Protein AF-A0AAN0MNR1-F1 (afdb_monomer)

Nearest PDB structures (foldseek):
  7mnx-assembly2_D  TM=4.978E-01  e=1.622E-02  Homo sapiens
  7mny-assembly2_D  TM=4.560E-01  e=2.933E-02  Homo sapiens
  7mny-assembly6_L  TM=4.350E-01  e=2.456E-02  Homo sapiens
  9b62-assembly1_E  TM=4.126E-01  e=3.504E-02  Homo sapiens
  7mnz-assembly6_L  TM=4.789E-01  e=1.018E-01  Homo sapiens

pLDDT: mean 88.26, std 13.26, range [35.31, 97.81]

Solvent-accessible surface area (backbone atoms only — not comparable to full-atom values): 9294 Å² total; per-residue (Å²): 133,80,81,79,74,84,66,57,78,81,76,43,60,19,61,48,83,85,92,60,62,82,84,35,73,68,39,45,52,50,50,63,69,43,32,38,71,30,28,37,37,74,46,42,60,95,53,40,48,48,32,44,74,66,53,71,74,49,82,54,48,76,27,24,26,35,19,35,73,45,97,82,84,34,33,32,39,35,37,17,37,75,94,41,75,85,42,65,76,51,73,42,31,33,62,41,41,68,75,45,75,47,94,90,64,34,31,32,38,35,27,33,32,50,47,99,80,70,81,50,73,31,60,36,39,31,41,36,8,83,42,69,67,54,39,51,52,53,49,62,75,41,27,80,57,29,41,52,53,26,48,60,73,70,46,70,81,80,82,72,80,70,87,129

Secondary structure (DSSP, 8-state):
----PPPPGGGSTTB----S-TTSHHHHHHHHHH-EEEEEEE-EETTEEPPHHHHHTSPPEEEEEEEEE-TTS-EEEEEEETTEEEEEEEEEEEEEEEEEE-TTS-EEEEEEEE-TTSS-EEEEEEEEESSHHHHHHHHHTTHHHHHHHHHHHHSSSTTS----

Structure (mmCIF, N/CA/C/O backbone):
data_AF-A0AAN0MNR1-F1
#
_entry.id   AF-A0AAN0MNR1-F1
#
loop_
_atom_site.group_PDB
_atom_site.id
_atom_site.type_symbol
_atom_site.label_atom_id
_atom_site.label_alt_id
_atom_site.label_comp_id
_atom_site.label_asym_id
_atom_site.label_entity_id
_atom_site.label_seq_id
_atom_site.pdbx_PDB_ins_code
_atom_site.Cartn_x
_atom_site.Cartn_y
_atom_site.Cartn_z
_atom_site.occupancy
_atom_site.B_iso_or_equiv
_atom_site.auth_seq_id
_atom_site.auth_comp_id
_atom_site.auth_asym_id
_atom_site.auth_atom_id
_atom_site.pdbx_PDB_model_num
ATOM 1 N N . MET A 1 1 ? 4.878 19.272 19.708 1.00 35.31 1 MET A N 1
ATOM 2 C CA . MET A 1 1 ? 4.318 19.219 18.344 1.00 35.31 1 MET A CA 1
ATOM 3 C C . MET A 1 1 ? 5.505 18.883 17.452 1.00 35.31 1 MET A C 1
ATOM 5 O O . MET A 1 1 ? 6.332 19.755 17.237 1.00 35.31 1 MET A O 1
ATOM 9 N N . GLU A 1 2 ? 5.723 17.603 17.127 1.00 35.97 2 GLU A N 1
ATOM 10 C CA . GLU A 1 2 ? 6.848 17.208 16.260 1.00 35.97 2 GLU A CA 1
ATOM 11 C C . GLU A 1 2 ? 6.642 17.827 14.878 1.00 35.97 2 GLU A C 1
ATOM 13 O O . GLU A 1 2 ? 5.536 17.774 14.337 1.00 35.97 2 GLU A O 1
ATOM 18 N N . ALA A 1 3 ? 7.690 18.446 14.333 1.00 40.31 3 ALA A N 1
ATOM 19 C CA . ALA A 1 3 ? 7.672 18.971 12.980 1.00 40.31 3 ALA A CA 1
ATOM 20 C C . ALA A 1 3 ? 7.344 17.821 12.019 1.00 40.31 3 ALA A C 1
ATOM 22 O O . ALA A 1 3 ? 8.081 16.839 11.936 1.00 40.31 3 ALA A O 1
ATOM 23 N N . VAL A 1 4 ? 6.215 17.928 11.317 1.00 54.34 4 VAL A N 1
ATOM 24 C CA . VAL A 1 4 ? 5.867 17.000 10.243 1.00 54.34 4 VAL A CA 1
ATOM 25 C C . VAL A 1 4 ? 6.900 17.230 9.146 1.00 54.34 4 VAL A C 1
ATOM 27 O O . VAL A 1 4 ? 6.836 18.229 8.430 1.00 54.34 4 VAL A O 1
ATOM 30 N N . ARG A 1 5 ? 7.908 16.355 9.071 1.00 68.31 5 ARG A N 1
ATOM 31 C CA . ARG A 1 5 ? 8.856 16.334 7.956 1.00 68.31 5 ARG A CA 1
ATOM 32 C C . ARG A 1 5 ? 8.037 16.310 6.664 1.00 68.31 5 ARG A C 1
ATOM 34 O O . ARG A 1 5 ? 7.174 15.450 6.509 1.00 68.31 5 ARG A O 1
ATOM 41 N N . LYS A 1 6 ? 8.297 17.256 5.760 1.00 72.50 6 LYS A N 1
ATOM 42 C CA . LYS A 1 6 ? 7.805 17.150 4.385 1.00 72.50 6 LYS A CA 1
ATOM 43 C C . LYS A 1 6 ? 8.565 16.004 3.725 1.00 72.50 6 LYS A C 1
ATOM 45 O O . LYS A 1 6 ? 9.793 15.970 3.792 1.00 72.50 6 LYS A O 1
ATOM 50 N N . PHE A 1 7 ? 7.825 15.032 3.214 1.00 77.75 7 PHE A N 1
ATOM 51 C CA . PHE A 1 7 ? 8.387 13.907 2.483 1.00 77.75 7 PHE A CA 1
ATOM 52 C C . PHE A 1 7 ? 8.426 14.264 1.007 1.00 77.75 7 PHE A C 1
ATOM 54 O O . PHE A 1 7 ? 7.448 14.788 0.474 1.00 77.75 7 PHE A O 1
ATOM 61 N N . GLU A 1 8 ? 9.557 13.981 0.378 1.00 81.38 8 GLU A N 1
ATOM 62 C CA . GLU A 1 8 ? 9.733 14.196 -1.054 1.00 81.38 8 GLU A CA 1
ATOM 63 C C . GLU A 1 8 ? 9.247 12.956 -1.829 1.00 81.38 8 GLU A C 1
ATOM 65 O O . GLU A 1 8 ? 9.123 11.874 -1.241 1.00 81.38 8 GLU A O 1
ATOM 70 N N . PRO A 1 9 ? 8.948 13.060 -3.135 1.00 74.75 9 PRO A N 1
ATOM 71 C CA . PRO A 1 9 ? 8.529 11.914 -3.945 1.00 74.75 9 PRO A CA 1
ATOM 72 C C . PRO A 1 9 ? 9.500 10.725 -3.873 1.00 74.75 9 PRO A C 1
ATOM 74 O O . PRO A 1 9 ? 9.070 9.575 -3.861 1.00 74.75 9 PRO A O 1
ATOM 77 N N . GLU A 1 10 ? 10.800 10.983 -3.735 1.00 81.50 10 GLU A N 1
ATOM 78 C CA . GLU A 1 10 ? 11.852 9.968 -3.623 1.00 81.50 10 GLU A CA 1
ATOM 79 C C . GLU A 1 10 ? 11.808 9.189 -2.296 1.00 81.50 10 GLU A C 1
ATOM 81 O O . GLU A 1 10 ? 12.437 8.136 -2.175 1.00 81.50 10 GLU A O 1
ATOM 86 N N . ASP A 1 11 ? 11.057 9.665 -1.295 1.00 88.75 11 ASP A N 1
ATOM 87 C CA . ASP A 1 11 ? 10.805 8.917 -0.060 1.00 88.75 11 ASP A CA 1
ATOM 88 C C . ASP A 1 11 ? 9.776 7.779 -0.262 1.00 88.75 11 ASP A C 1
ATOM 90 O O . ASP A 1 11 ? 9.643 6.920 0.624 1.00 88.75 11 ASP A O 1
ATOM 94 N N . LEU A 1 12 ? 9.066 7.752 -1.402 1.00 93.56 12 LEU A N 1
ATOM 95 C CA . LEU A 1 12 ? 8.121 6.696 -1.771 1.00 93.56 12 LEU A CA 1
ATOM 96 C C . LEU A 1 12 ? 8.836 5.386 -2.169 1.00 93.56 12 LEU A C 1
ATOM 98 O O . LEU A 1 12 ? 9.944 5.396 -2.713 1.00 93.56 12 LEU A O 1
ATOM 102 N N . PRO A 1 13 ? 8.219 4.221 -1.907 1.00 94.62 13 PRO A N 1
ATOM 103 C CA . PRO A 1 13 ? 8.845 2.930 -2.167 1.00 94.62 13 PRO A CA 1
ATOM 104 C C . PRO A 1 13 ? 8.942 2.610 -3.662 1.00 94.62 13 PRO A C 1
ATOM 106 O O . PRO A 1 13 ? 7.972 2.707 -4.405 1.00 94.62 13 PRO A O 1
ATOM 109 N N . GLY A 1 14 ? 10.109 2.130 -4.090 1.00 94.50 14 GLY A N 1
ATOM 110 C CA . GLY A 1 14 ? 10.303 1.639 -5.454 1.00 94.50 14 GLY A CA 1
ATOM 111 C C . GLY A 1 14 ? 10.062 2.710 -6.509 1.00 94.50 14 GLY A C 1
ATOM 112 O O . GLY A 1 14 ? 9.339 2.470 -7.472 1.00 94.50 14 GLY A O 1
ATOM 113 N N . TRP A 1 15 ? 10.636 3.895 -6.295 1.00 94.50 15 TRP A N 1
ATOM 114 C CA . TRP A 1 15 ? 10.522 5.018 -7.214 1.00 94.50 15 TRP A CA 1
ATOM 115 C C . TRP A 1 15 ? 11.019 4.643 -8.615 1.00 94.50 15 TRP A C 1
ATOM 117 O O . TRP A 1 15 ? 12.177 4.263 -8.807 1.00 94.50 15 TRP A O 1
ATOM 127 N N . TYR A 1 16 ? 10.123 4.747 -9.592 1.00 91.88 16 TYR A N 1
ATOM 128 C CA . TYR A 1 16 ? 10.360 4.414 -10.983 1.00 91.88 16 TYR A CA 1
ATOM 129 C C . TYR A 1 16 ? 10.026 5.600 -11.884 1.00 91.88 16 TYR A C 1
ATOM 131 O O . TYR A 1 16 ? 8.886 6.065 -11.941 1.00 91.88 16 TYR A O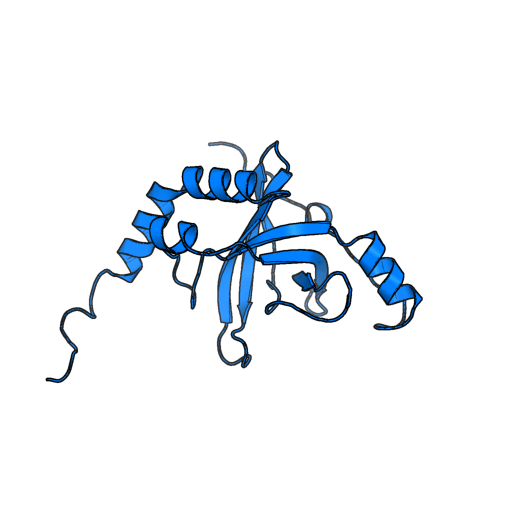 1
ATOM 139 N N . MET A 1 17 ? 11.024 6.039 -12.646 1.00 85.88 17 MET A N 1
ATOM 140 C CA . MET A 1 17 ? 10.866 6.990 -13.740 1.00 85.88 17 MET A CA 1
ATOM 141 C C . MET A 1 17 ? 11.157 6.257 -15.046 1.00 85.88 17 MET A C 1
ATOM 143 O O . MET A 1 17 ? 12.278 5.797 -15.266 1.00 85.88 17 MET A O 1
ATOM 147 N N . SER A 1 18 ? 10.145 6.112 -15.901 1.00 78.19 18 SER A N 1
ATOM 148 C CA . SER A 1 18 ? 10.330 5.435 -17.184 1.00 78.19 18 SER A CA 1
ATOM 149 C C . SER A 1 18 ? 10.935 6.383 -18.217 1.00 78.19 18 SER A C 1
ATOM 151 O O . SER A 1 18 ? 10.442 7.492 -18.410 1.00 78.19 18 SER A O 1
ATOM 153 N N . ALA A 1 19 ? 11.981 5.922 -18.901 1.00 76.50 19 ALA A N 1
ATOM 154 C CA . ALA A 1 19 ? 12.572 6.571 -20.076 1.00 76.50 19 ALA A CA 1
ATOM 155 C C . ALA A 1 19 ? 12.538 5.655 -21.318 1.00 76.50 19 ALA A C 1
ATOM 157 O O . ALA A 1 19 ? 13.201 5.923 -22.316 1.00 76.50 19 ALA A O 1
ATOM 158 N N . VAL A 1 20 ? 11.800 4.542 -21.241 1.00 87.38 20 VAL A N 1
ATOM 159 C CA . VAL A 1 20 ? 11.749 3.478 -22.253 1.00 87.38 20 VAL A CA 1
ATOM 160 C C . VAL A 1 20 ? 10.300 3.114 -22.568 1.00 87.38 20 VAL A C 1
ATOM 162 O O . VAL A 1 20 ? 9.383 3.478 -21.836 1.00 87.38 20 VAL A O 1
ATOM 165 N N . SER A 1 21 ? 10.073 2.387 -23.663 1.00 87.88 21 SER A N 1
ATOM 166 C CA . SER A 1 21 ? 8.729 1.943 -24.040 1.00 87.88 21 SER A CA 1
ATOM 167 C C . SER A 1 21 ? 8.122 1.028 -22.959 1.00 87.88 21 SER A C 1
ATOM 169 O O . SER A 1 21 ? 8.754 0.020 -22.614 1.00 87.88 21 SER A O 1
ATOM 171 N N . PRO A 1 22 ? 6.908 1.325 -22.450 1.00 87.88 22 PRO A N 1
ATOM 172 C CA . PRO A 1 22 ? 6.235 0.493 -21.452 1.00 87.88 22 PRO A CA 1
ATOM 173 C C . PRO A 1 22 ? 6.076 -0.960 -21.916 1.00 87.88 22 PRO A C 1
ATOM 175 O O . PRO A 1 22 ? 5.741 -1.211 -23.073 1.00 87.88 22 PRO A O 1
ATOM 178 N N . GLY A 1 23 ? 6.320 -1.923 -21.027 1.00 88.62 23 GLY A N 1
ATOM 179 C CA . GLY A 1 23 ? 6.216 -3.356 -21.317 1.00 88.62 23 GLY A CA 1
ATOM 180 C C . GLY A 1 23 ? 7.372 -3.952 -22.130 1.00 88.62 23 GLY A C 1
ATOM 181 O O . GLY A 1 23 ? 7.410 -5.167 -22.317 1.00 88.62 23 GLY A O 1
ATOM 182 N N . SER A 1 24 ? 8.333 -3.143 -22.590 1.00 93.12 24 SER A N 1
ATOM 183 C CA . SER A 1 24 ? 9.575 -3.657 -23.184 1.00 93.12 24 SER A CA 1
ATOM 184 C C . SER A 1 24 ? 10.406 -4.438 -22.158 1.00 93.12 24 SER A C 1
ATOM 186 O O . SER A 1 24 ? 10.284 -4.208 -20.955 1.00 93.12 24 SER A O 1
ATOM 188 N N . CYS A 1 25 ? 11.307 -5.320 -22.610 1.00 93.44 25 CYS A N 1
ATOM 189 C CA . CYS A 1 25 ? 12.194 -6.063 -21.703 1.00 93.44 25 CYS A CA 1
ATOM 190 C C . CYS A 1 25 ? 12.955 -5.130 -20.743 1.00 93.44 25 CYS A C 1
ATOM 192 O O . CYS A 1 25 ? 13.022 -5.405 -19.550 1.00 93.44 25 CYS A O 1
ATOM 194 N N . PHE A 1 26 ? 13.433 -3.982 -21.236 1.00 92.69 26 PHE A N 1
ATOM 195 C CA . PHE A 1 26 ? 14.121 -2.985 -20.414 1.00 92.69 26 PHE A CA 1
ATOM 196 C C . PHE A 1 26 ? 13.203 -2.307 -19.383 1.00 92.69 26 PHE A C 1
ATOM 198 O O . PHE A 1 26 ? 13.638 -2.069 -18.258 1.00 92.69 26 PHE A O 1
ATOM 205 N N . ASP A 1 27 ? 11.943 -2.011 -19.727 1.00 93.12 27 ASP A N 1
ATOM 206 C CA . ASP A 1 27 ? 10.952 -1.480 -18.772 1.00 93.12 27 ASP A CA 1
ATOM 207 C C . ASP A 1 27 ? 10.672 -2.499 -17.659 1.00 93.12 27 ASP A C 1
ATOM 209 O O . ASP A 1 27 ? 10.732 -2.163 -16.475 1.00 93.12 27 ASP A O 1
ATOM 213 N N . LEU A 1 28 ? 10.446 -3.763 -18.029 1.00 93.12 28 LEU A N 1
ATOM 214 C CA . LEU A 1 28 ? 10.177 -4.845 -17.082 1.00 93.12 28 LEU A CA 1
ATOM 215 C C . LEU A 1 28 ? 11.361 -5.087 -16.138 1.00 93.12 28 LEU A C 1
ATOM 217 O O . LEU A 1 28 ? 11.167 -5.171 -14.924 1.00 93.12 28 LEU A O 1
ATOM 221 N N . GLU A 1 29 ? 12.583 -5.153 -16.669 1.00 92.94 29 GLU A N 1
ATOM 222 C CA . GLU A 1 29 ? 13.804 -5.295 -15.871 1.00 92.94 29 GLU A CA 1
ATOM 223 C C . GLU A 1 29 ? 14.014 -4.106 -14.927 1.00 92.94 29 GLU A C 1
ATOM 225 O O . GLU A 1 29 ? 14.369 -4.290 -13.760 1.00 92.94 29 GLU A O 1
ATOM 230 N N . ALA A 1 30 ? 13.777 -2.879 -15.403 1.00 92.88 30 ALA A N 1
ATOM 231 C CA . ALA A 1 30 ? 13.921 -1.684 -14.583 1.00 92.88 30 ALA A CA 1
ATOM 232 C C . ALA A 1 30 ? 12.908 -1.671 -13.428 1.00 92.88 30 ALA A C 1
ATOM 234 O O . ALA A 1 30 ? 13.300 -1.445 -12.282 1.00 92.88 30 ALA A O 1
ATOM 235 N N . ARG A 1 31 ? 11.638 -2.005 -13.698 1.00 94.00 31 ARG A N 1
ATOM 236 C CA . ARG A 1 31 ? 10.593 -2.166 -12.672 1.00 94.00 31 ARG A CA 1
ATOM 237 C C . ARG A 1 31 ? 10.964 -3.227 -11.643 1.00 94.00 31 ARG A C 1
ATOM 239 O O . ARG A 1 31 ? 10.865 -2.968 -10.448 1.00 94.00 31 ARG A O 1
ATOM 246 N N . GLN A 1 32 ? 11.434 -4.394 -12.086 1.00 93.56 32 GLN A N 1
ATOM 247 C CA . GLN A 1 32 ? 11.869 -5.466 -11.182 1.00 93.56 32 GLN A CA 1
ATOM 248 C C . GLN A 1 32 ? 13.045 -5.053 -10.295 1.00 93.56 32 GLN A C 1
ATOM 250 O O . GLN A 1 32 ? 13.135 -5.491 -9.147 1.00 93.56 32 GLN A O 1
ATOM 255 N N . ARG A 1 33 ? 13.951 -4.226 -10.824 1.00 93.50 33 ARG A N 1
ATOM 256 C CA . ARG A 1 33 ? 15.129 -3.749 -10.098 1.00 93.50 33 ARG A CA 1
ATOM 257 C C . ARG A 1 33 ? 14.771 -2.757 -8.998 1.00 93.50 33 ARG A C 1
ATOM 259 O O . ARG A 1 33 ? 15.326 -2.855 -7.909 1.00 93.50 33 ARG A O 1
ATOM 266 N N . VAL A 1 34 ? 13.887 -1.801 -9.284 1.00 94.06 34 VAL A N 1
ATOM 267 C CA . VAL A 1 34 ? 13.524 -0.751 -8.316 1.00 94.06 34 VAL A CA 1
ATOM 268 C C . VAL A 1 34 ? 12.404 -1.180 -7.374 1.00 94.06 34 VAL A C 1
ATOM 270 O O . VAL A 1 34 ? 12.335 -0.689 -6.251 1.00 94.06 34 VAL A O 1
ATOM 273 N N . GLY A 1 35 ? 11.536 -2.097 -7.806 1.00 94.94 35 GLY A N 1
ATOM 274 C CA . GLY A 1 35 ? 10.379 -2.538 -7.041 1.00 94.94 35 GLY A CA 1
ATOM 275 C C . GLY A 1 35 ? 10.752 -3.169 -5.702 1.00 94.94 35 GLY A C 1
ATOM 276 O O . GLY A 1 35 ? 11.590 -4.074 -5.619 1.00 94.94 35 GLY A O 1
ATOM 277 N N . VAL A 1 36 ? 10.085 -2.709 -4.644 1.00 96.25 36 VAL A N 1
ATOM 278 C CA . VAL A 1 36 ? 10.365 -3.119 -3.265 1.00 96.25 36 VAL A CA 1
ATOM 279 C C . VAL A 1 36 ? 9.287 -4.080 -2.793 1.00 96.25 36 VAL A C 1
ATOM 281 O O . VAL A 1 36 ? 8.105 -3.748 -2.818 1.00 96.25 36 VAL A O 1
ATOM 284 N N . ASP A 1 37 ? 9.684 -5.257 -2.318 1.00 96.94 37 ASP A N 1
ATOM 285 C CA . ASP A 1 37 ? 8.728 -6.218 -1.772 1.00 96.94 37 ASP A CA 1
ATOM 286 C C . ASP A 1 37 ? 8.257 -5.770 -0.389 1.00 96.94 37 ASP A C 1
ATOM 288 O O . ASP A 1 37 ? 9.046 -5.658 0.555 1.00 96.94 37 ASP A O 1
ATOM 292 N N . LEU A 1 38 ? 6.958 -5.495 -0.280 1.00 97.69 38 LEU A N 1
ATOM 293 C CA . LEU A 1 38 ? 6.325 -5.028 0.946 1.00 97.69 38 LEU A CA 1
ATOM 294 C C . LEU A 1 38 ? 5.018 -5.776 1.194 1.00 97.69 38 LEU A C 1
ATOM 296 O O . LEU A 1 38 ? 4.304 -6.183 0.278 1.00 97.69 38 LEU A O 1
ATOM 300 N N . TYR A 1 39 ? 4.699 -5.901 2.474 1.00 97.81 39 TYR A N 1
ATOM 301 C CA . TYR A 1 39 ? 3.389 -6.284 2.965 1.00 97.81 39 TYR A CA 1
ATOM 302 C C . TYR A 1 39 ? 2.556 -5.022 3.127 1.00 97.81 39 TYR A C 1
ATOM 304 O O . TYR A 1 39 ? 2.930 -4.126 3.890 1.00 97.81 39 TYR A O 1
ATOM 312 N N . VAL A 1 40 ? 1.432 -4.965 2.422 1.00 97.81 40 VAL A N 1
ATOM 313 C CA . VAL A 1 40 ? 0.561 -3.797 2.377 1.00 97.81 40 VAL A CA 1
ATOM 314 C C . VAL A 1 40 ? -0.803 -4.125 2.967 1.00 97.81 40 VAL A C 1
ATOM 316 O O . VAL A 1 40 ? -1.479 -5.055 2.530 1.00 97.81 40 VAL A O 1
ATOM 319 N N . LEU A 1 41 ? -1.229 -3.345 3.956 1.00 97.69 41 LEU A N 1
ATOM 320 C CA . LEU A 1 41 ? -2.556 -3.437 4.557 1.00 97.69 41 LEU A CA 1
ATOM 321 C C . LEU A 1 41 ? -3.330 -2.143 4.304 1.00 97.69 41 LEU A C 1
ATOM 323 O O . LEU A 1 41 ? -2.913 -1.070 4.740 1.00 97.69 41 LEU A O 1
ATOM 327 N N . GLN A 1 42 ? -4.469 -2.259 3.626 1.00 96.38 42 GLN A N 1
ATOM 328 C CA . GLN A 1 42 ? -5.373 -1.138 3.373 1.00 96.38 42 GLN A CA 1
ATOM 329 C C . GLN A 1 42 ? -6.252 -0.893 4.600 1.00 96.38 42 GLN A C 1
ATOM 331 O O . GLN A 1 42 ? -6.879 -1.821 5.115 1.00 96.38 42 GLN A O 1
ATOM 336 N N . LEU A 1 43 ? -6.291 0.351 5.074 1.00 96.69 43 LEU A N 1
ATOM 337 C CA . LEU A 1 43 ? -6.982 0.710 6.314 1.00 96.69 43 LEU A CA 1
ATOM 338 C C . LEU A 1 43 ? -8.445 1.088 6.111 1.00 96.69 43 LEU A C 1
ATOM 340 O O . LEU A 1 43 ? -9.209 1.090 7.078 1.00 96.69 43 LEU A O 1
ATOM 344 N N . GLN A 1 44 ? -8.832 1.417 4.881 1.00 94.69 44 GLN A N 1
ATOM 345 C CA . GLN A 1 44 ? -10.166 1.900 4.564 1.00 94.69 44 GLN A CA 1
ATOM 346 C C . GLN A 1 44 ? -10.875 0.980 3.573 1.00 94.69 44 GLN A C 1
ATOM 348 O O . GLN A 1 44 ? -10.247 0.325 2.739 1.00 94.69 44 GLN A O 1
ATOM 353 N N . PHE A 1 45 ? -12.200 0.959 3.658 1.00 90.81 45 PHE A N 1
ATOM 354 C CA . PHE A 1 45 ? -13.089 0.335 2.686 1.00 90.81 45 PHE A CA 1
ATOM 355 C C . PHE A 1 45 ? -14.153 1.361 2.301 1.00 90.81 45 PHE A C 1
ATOM 357 O O . PHE A 1 45 ? -14.832 1.878 3.189 1.00 90.81 45 PHE A O 1
ATOM 364 N N . CYS A 1 46 ? -14.254 1.698 1.012 1.00 89.50 46 CYS A N 1
ATOM 365 C CA . CYS A 1 46 ? -15.138 2.761 0.516 1.00 89.50 46 CYS A CA 1
ATOM 366 C C . CYS A 1 46 ? -14.981 4.087 1.296 1.00 89.50 46 CYS A C 1
ATOM 368 O O . CYS A 1 46 ? -15.963 4.713 1.686 1.00 89.50 46 CYS A O 1
ATOM 370 N N . GLY A 1 47 ? -13.738 4.478 1.602 1.00 90.12 47 GLY A N 1
ATOM 371 C CA . GLY A 1 47 ? -13.409 5.720 2.318 1.00 90.12 47 GLY A CA 1
ATOM 372 C C . GLY A 1 47 ? -13.666 5.711 3.828 1.00 90.12 47 GLY A C 1
ATOM 373 O O . GLY A 1 47 ? -13.425 6.712 4.501 1.00 90.12 47 GLY A O 1
ATOM 374 N N . ALA A 1 48 ? -14.149 4.600 4.388 1.00 92.12 48 ALA A N 1
ATOM 375 C CA . ALA A 1 48 ? -14.331 4.447 5.825 1.00 92.12 48 ALA A CA 1
ATOM 376 C C . ALA A 1 48 ? -13.166 3.665 6.439 1.00 92.12 48 ALA A C 1
ATOM 378 O O . ALA A 1 48 ? -12.929 2.511 6.073 1.00 92.12 48 ALA A O 1
ATOM 379 N N . TYR A 1 49 ? -12.472 4.262 7.415 1.00 94.75 49 TYR A N 1
ATOM 380 C CA . TYR A 1 49 ? -11.493 3.546 8.239 1.00 94.75 49 TYR A CA 1
ATOM 381 C C . TYR A 1 49 ? -12.146 2.369 8.946 1.00 94.75 49 TYR A C 1
ATOM 383 O O . TYR A 1 49 ? -13.153 2.541 9.625 1.00 94.75 49 TYR A O 1
ATOM 391 N N . LEU A 1 50 ? -11.551 1.188 8.822 1.00 94.38 50 LEU A N 1
ATOM 392 C CA . LEU A 1 50 ? -11.986 -0.010 9.527 1.00 94.38 50 LEU A CA 1
ATOM 393 C C . LEU A 1 50 ? -11.397 -0.046 10.940 1.00 94.38 50 LEU A C 1
ATOM 395 O O . LEU A 1 50 ? -10.291 0.438 11.178 1.00 94.38 50 LEU A O 1
ATOM 399 N N . CYS A 1 51 ? -12.123 -0.647 11.884 1.00 94.19 51 CYS A N 1
ATOM 400 C CA . CYS A 1 51 ? -11.608 -0.833 13.237 1.00 94.19 51 CYS A CA 1
ATOM 401 C C . CYS A 1 51 ? -10.492 -1.886 13.287 1.00 94.19 51 CYS A C 1
ATOM 403 O O . CYS A 1 51 ? -10.372 -2.762 12.421 1.00 94.19 51 CYS A O 1
ATOM 405 N N . SER A 1 52 ? -9.682 -1.813 14.341 1.00 93.38 52 SER A N 1
ATOM 406 C CA . SER A 1 52 ? -8.499 -2.656 14.513 1.00 93.38 52 SER A CA 1
ATOM 407 C C . SER A 1 52 ? -8.802 -4.164 14.448 1.00 93.38 52 SER A C 1
ATOM 409 O O . SER A 1 52 ? -8.053 -4.867 13.770 1.00 93.38 52 SER A O 1
ATOM 411 N N . PRO A 1 53 ? -9.879 -4.703 15.064 1.00 92.75 53 PRO A N 1
ATOM 412 C CA . PRO A 1 53 ? -10.202 -6.130 14.965 1.00 92.75 53 PRO A CA 1
ATOM 413 C C . PRO A 1 53 ? -10.481 -6.615 13.536 1.00 92.75 53 PRO A C 1
ATOM 415 O O . PRO A 1 53 ? -10.023 -7.694 13.164 1.00 92.75 53 PRO A O 1
ATOM 418 N N . PHE A 1 54 ? -11.176 -5.820 12.710 1.00 93.88 54 PHE A N 1
ATOM 419 C CA . PHE A 1 54 ? -11.412 -6.192 11.309 1.00 93.88 54 PHE A CA 1
ATOM 420 C C . PHE A 1 54 ? -10.117 -6.209 10.507 1.00 93.88 54 PHE A C 1
ATOM 422 O O . PHE A 1 54 ? -9.910 -7.103 9.691 1.00 93.88 54 PHE A O 1
ATOM 429 N N . LEU A 1 55 ? -9.241 -5.235 10.748 1.00 95.50 55 LEU A N 1
ATOM 430 C CA . LEU A 1 55 ? -7.951 -5.144 10.073 1.00 95.50 55 LEU A CA 1
ATOM 431 C C . LEU A 1 55 ? -6.985 -6.243 10.522 1.00 95.50 55 LEU A C 1
ATOM 433 O O . LEU A 1 55 ? -6.261 -6.778 9.693 1.00 95.50 55 LEU A O 1
ATOM 437 N N . ALA A 1 56 ? -7.008 -6.628 11.799 1.00 92.94 56 ALA A N 1
ATOM 438 C CA . ALA A 1 56 ? -6.184 -7.713 12.327 1.00 92.94 56 ALA A CA 1
ATOM 439 C C . ALA A 1 56 ? -6.559 -9.085 11.739 1.00 92.94 56 ALA A C 1
ATOM 441 O O . ALA A 1 56 ? -5.697 -9.948 11.611 1.00 92.94 56 ALA A O 1
ATOM 442 N N . GLY A 1 57 ? -7.829 -9.277 11.365 1.00 91.50 57 GLY A N 1
ATOM 443 C CA . GLY A 1 57 ? -8.295 -10.476 10.666 1.00 91.50 57 GLY A CA 1
ATOM 444 C C . GLY A 1 57 ? -7.980 -10.501 9.165 1.00 91.50 57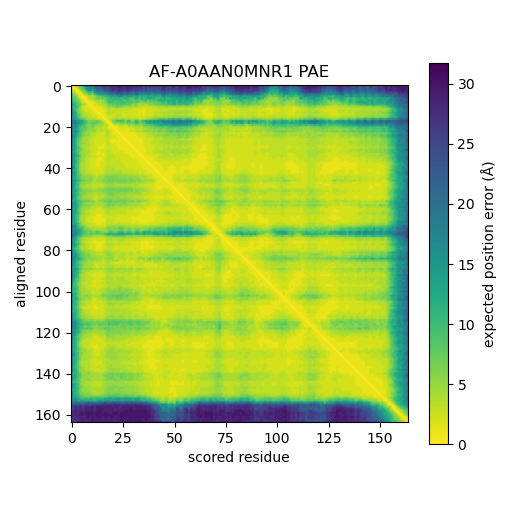 GLY A C 1
ATOM 445 O O . GLY A 1 57 ? -8.181 -11.531 8.526 1.00 91.50 57 GLY A O 1
ATOM 446 N N . ARG A 1 58 ? -7.503 -9.393 8.579 1.00 92.81 58 ARG A N 1
ATOM 447 C CA . ARG A 1 58 ? -7.138 -9.316 7.157 1.00 92.81 58 ARG A CA 1
ATOM 448 C C . ARG A 1 58 ? -5.660 -9.640 6.966 1.00 92.81 58 ARG A C 1
ATOM 450 O O . ARG A 1 58 ? -4.797 -9.076 7.634 1.00 92.81 58 ARG A O 1
ATOM 457 N N . ALA A 1 59 ? -5.364 -10.504 5.999 1.00 90.19 59 ALA A N 1
ATOM 458 C CA . ALA A 1 59 ? -3.993 -10.742 5.570 1.00 90.19 59 ALA A CA 1
ATOM 459 C C . ALA A 1 59 ? -3.471 -9.527 4.775 1.00 90.19 59 ALA A C 1
ATOM 461 O O . ALA A 1 59 ? -4.142 -9.096 3.832 1.00 90.19 59 ALA A O 1
ATOM 462 N N . PRO A 1 60 ? -2.291 -8.971 5.111 1.00 95.06 60 PRO A N 1
ATOM 463 C CA . PRO A 1 60 ? -1.633 -7.988 4.260 1.00 95.06 60 PRO A CA 1
ATOM 464 C C . PRO A 1 60 ? -1.303 -8.587 2.888 1.00 95.06 60 PRO A C 1
ATOM 466 O O . PRO A 1 60 ? -0.912 -9.750 2.783 1.00 95.06 60 PRO A O 1
ATOM 469 N N . ILE A 1 61 ? -1.407 -7.774 1.842 1.00 95.81 61 ILE A N 1
ATOM 470 C CA . ILE A 1 61 ? -1.038 -8.148 0.479 1.00 95.81 61 ILE A CA 1
ATOM 471 C C . ILE A 1 61 ? 0.485 -8.086 0.372 1.00 95.81 61 ILE A C 1
ATOM 473 O O . ILE A 1 61 ? 1.064 -7.015 0.539 1.00 95.81 61 ILE A O 1
ATOM 477 N N . LEU A 1 62 ? 1.138 -9.213 0.092 1.00 97.00 62 LEU A N 1
ATOM 478 C CA . LEU A 1 62 ? 2.549 -9.218 -0.290 1.00 97.00 62 LEU A CA 1
ATOM 479 C C . LEU A 1 62 ? 2.660 -8.958 -1.791 1.00 97.00 62 LEU A C 1
ATOM 481 O O . LEU A 1 62 ? 2.141 -9.736 -2.592 1.00 97.00 62 LEU A O 1
ATOM 485 N N . GLY A 1 63 ? 3.372 -7.902 -2.163 1.00 96.75 63 GLY A N 1
ATOM 486 C CA . GLY A 1 63 ? 3.642 -7.602 -3.560 1.00 96.75 63 GLY A CA 1
ATOM 487 C C . GLY A 1 63 ? 4.840 -6.686 -3.743 1.00 96.75 63 GLY A C 1
ATOM 488 O O . GLY A 1 63 ? 5.396 -6.146 -2.786 1.00 96.75 63 GLY A O 1
ATOM 489 N N . MET A 1 64 ? 5.218 -6.522 -5.004 1.00 97.50 64 MET A N 1
ATOM 490 C CA . MET A 1 64 ? 6.261 -5.602 -5.419 1.00 97.50 64 MET A CA 1
ATOM 491 C C . MET A 1 64 ? 5.647 -4.209 -5.539 1.00 97.50 64 MET A C 1
ATOM 493 O O . MET A 1 64 ? 4.824 -3.957 -6.421 1.00 97.50 64 MET A O 1
ATOM 497 N N . VAL A 1 65 ? 6.022 -3.313 -4.635 1.00 97.50 65 VAL A N 1
ATOM 498 C CA . VAL A 1 65 ? 5.523 -1.941 -4.597 1.00 97.50 65 VAL A CA 1
ATOM 499 C C . VAL A 1 65 ? 6.412 -1.050 -5.450 1.00 97.50 65 VAL A C 1
ATOM 501 O O . VAL A 1 65 ? 7.639 -1.065 -5.314 1.00 97.50 65 VAL A O 1
ATOM 504 N N . ILE A 1 66 ? 5.773 -0.294 -6.339 1.00 96.50 66 ILE A N 1
ATOM 505 C CA . ILE A 1 66 ? 6.424 0.660 -7.236 1.00 96.50 66 ILE A CA 1
ATOM 506 C C . ILE A 1 66 ? 5.654 1.973 -7.181 1.00 96.50 66 ILE A C 1
ATOM 508 O O . ILE A 1 66 ? 4.426 1.987 -7.337 1.00 96.50 66 ILE A O 1
ATOM 512 N N . SER A 1 67 ? 6.390 3.066 -7.023 1.00 96.19 67 SER A N 1
ATOM 513 C CA . SER A 1 67 ? 5.870 4.426 -7.079 1.00 96.19 67 SER A CA 1
ATOM 514 C C . SER A 1 67 ? 6.352 5.134 -8.341 1.00 96.19 67 SER A C 1
ATOM 516 O O . SER A 1 67 ? 7.440 4.866 -8.837 1.00 96.19 67 SER A O 1
ATOM 518 N N . SER A 1 68 ? 5.530 6.017 -8.898 1.00 93.50 68 SER A N 1
ATOM 519 C CA . SER A 1 68 ? 5.845 6.768 -10.122 1.00 93.50 68 SER A CA 1
ATOM 520 C C . SER A 1 68 ? 5.057 8.071 -10.169 1.00 93.50 68 SER A C 1
ATOM 522 O O . SER A 1 68 ? 4.073 8.229 -9.444 1.00 93.50 68 SER A O 1
ATOM 524 N N . THR A 1 69 ? 5.452 8.986 -11.046 1.00 90.75 69 THR A N 1
ATOM 525 C CA . THR A 1 69 ? 4.679 10.197 -11.338 1.00 90.75 69 THR A CA 1
ATOM 526 C C . THR A 1 69 ? 3.597 9.892 -12.377 1.00 90.75 69 THR A C 1
ATOM 528 O O . THR A 1 69 ? 3.841 9.201 -13.367 1.00 90.75 69 THR A O 1
ATOM 531 N N . THR A 1 70 ? 2.390 10.398 -12.154 1.00 84.75 70 THR A N 1
ATOM 532 C CA . THR A 1 70 ? 1.277 10.344 -13.100 1.00 84.75 70 THR A CA 1
ATOM 533 C C . THR A 1 70 ? 1.400 11.471 -14.131 1.00 84.75 70 THR A C 1
ATOM 535 O O . THR A 1 70 ? 2.026 12.498 -13.859 1.00 84.75 70 THR A O 1
ATOM 538 N N . PRO A 1 71 ? 0.749 11.352 -15.302 1.00 78.44 71 PRO A N 1
ATOM 539 C CA . PRO A 1 71 ? 0.707 12.426 -16.300 1.00 78.44 71 PRO A CA 1
ATOM 540 C C . PRO A 1 71 ? 0.094 13.749 -15.803 1.00 78.44 71 PRO A C 1
ATOM 542 O O . PRO A 1 71 ? 0.265 14.779 -16.445 1.00 78.44 71 PRO A O 1
ATOM 545 N N . PHE A 1 72 ? -0.616 13.736 -14.671 1.00 76.88 72 PHE A N 1
ATOM 546 C CA . PHE A 1 72 ? -1.331 14.888 -14.113 1.00 76.88 72 PHE A CA 1
ATOM 547 C C . PHE A 1 72 ? -0.589 15.540 -12.932 1.00 76.88 72 PHE A C 1
ATOM 549 O O . PHE A 1 72 ? -1.224 16.096 -12.039 1.00 76.88 72 PHE A O 1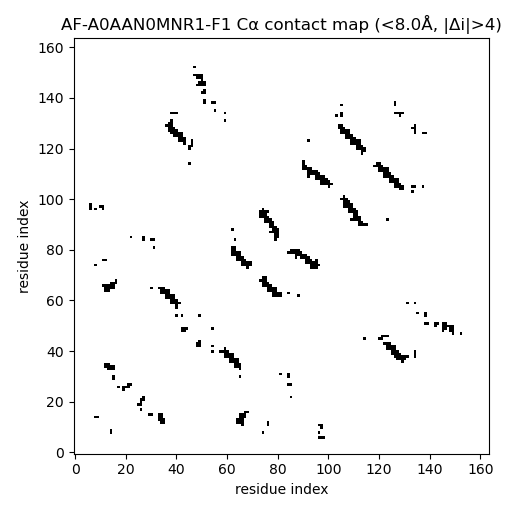
ATOM 556 N N . ASN A 1 73 ? 0.748 15.462 -12.908 1.00 69.75 73 ASN A N 1
ATOM 557 C CA . ASN A 1 73 ? 1.617 16.005 -11.849 1.00 69.75 73 ASN A CA 1
ATOM 558 C C . ASN A 1 73 ? 1.333 15.459 -10.432 1.00 69.75 73 ASN A C 1
ATOM 560 O O . ASN A 1 73 ? 1.645 16.114 -9.439 1.00 69.75 73 ASN A O 1
ATOM 564 N N . GLY A 1 74 ? 0.755 14.261 -10.324 1.00 85.69 74 GLY A N 1
ATOM 565 C CA . GLY A 1 74 ? 0.588 13.548 -9.057 1.00 85.69 74 GLY A CA 1
ATOM 566 C C . GLY A 1 74 ? 1.569 12.387 -8.928 1.00 85.69 74 GLY A C 1
ATOM 567 O O . GLY A 1 74 ? 2.143 11.941 -9.914 1.00 85.69 74 GLY A O 1
ATOM 568 N N . ASN A 1 75 ? 1.730 11.845 -7.725 1.00 92.94 75 ASN A N 1
ATOM 569 C CA . ASN A 1 75 ? 2.417 10.568 -7.533 1.00 92.94 75 ASN A CA 1
ATOM 570 C C . ASN A 1 75 ? 1.387 9.444 -7.449 1.00 92.94 75 ASN A C 1
ATOM 572 O O . ASN A 1 75 ? 0.282 9.645 -6.950 1.00 92.94 75 ASN A O 1
ATOM 576 N N . GLN A 1 76 ? 1.757 8.246 -7.876 1.00 94.69 76 GLN A N 1
ATOM 577 C CA . GLN A 1 76 ? 0.975 7.035 -7.659 1.00 94.69 76 GLN A CA 1
ATOM 578 C C . GLN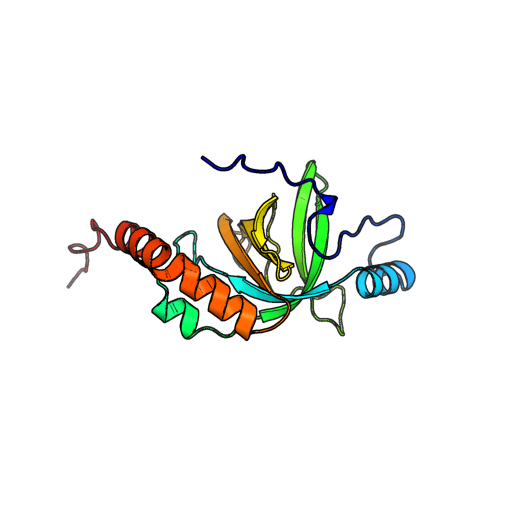 A 1 76 ? 1.852 5.922 -7.098 1.00 94.69 76 GLN A C 1
ATOM 580 O O . GLN A 1 76 ? 3.044 5.859 -7.395 1.00 94.69 76 GLN A O 1
ATOM 585 N N . THR A 1 77 ? 1.261 5.033 -6.306 1.00 96.75 77 THR A N 1
ATOM 586 C CA . THR A 1 77 ? 1.910 3.820 -5.799 1.00 96.75 77 THR A CA 1
ATOM 587 C C . THR A 1 77 ? 1.032 2.619 -6.101 1.00 96.75 77 THR A C 1
ATOM 589 O O . THR A 1 77 ? -0.114 2.556 -5.665 1.00 96.75 77 THR A O 1
ATOM 592 N N . GLY A 1 78 ? 1.572 1.656 -6.843 1.00 96.44 78 GLY A N 1
ATOM 593 C CA . GLY A 1 78 ? 0.890 0.412 -7.187 1.00 96.44 78 GLY A CA 1
ATOM 594 C C . GLY A 1 78 ? 1.521 -0.793 -6.498 1.00 96.44 78 GLY A C 1
ATOM 595 O O . GLY A 1 78 ? 2.715 -0.794 -6.193 1.00 96.44 78 GLY A O 1
ATOM 596 N N . ILE A 1 79 ? 0.714 -1.833 -6.284 1.00 97.31 79 ILE A N 1
ATOM 597 C CA . ILE A 1 79 ? 1.179 -3.147 -5.828 1.00 97.31 79 ILE A CA 1
ATOM 598 C C . ILE A 1 79 ? 1.106 -4.094 -7.016 1.00 97.31 79 ILE A C 1
ATOM 600 O O . ILE A 1 79 ? 0.020 -4.352 -7.533 1.00 97.31 79 ILE A O 1
ATOM 604 N N . TYR A 1 80 ? 2.247 -4.627 -7.428 1.00 96.38 80 TYR A N 1
ATOM 605 C CA . TYR A 1 80 ? 2.367 -5.492 -8.592 1.00 96.38 80 TYR A CA 1
ATOM 606 C C . TYR A 1 80 ? 2.753 -6.908 -8.180 1.00 96.38 80 TYR A C 1
ATOM 608 O O . TYR A 1 80 ? 3.444 -7.136 -7.180 1.00 96.38 80 TYR A O 1
ATOM 616 N N . ARG A 1 81 ? 2.348 -7.889 -8.984 1.00 95.19 81 ARG A N 1
ATOM 617 C CA . ARG A 1 81 ? 2.829 -9.260 -8.831 1.00 95.19 81 ARG A CA 1
ATOM 618 C C . ARG A 1 81 ? 4.305 -9.319 -9.233 1.00 95.19 81 ARG A C 1
ATOM 620 O O . ARG A 1 81 ? 4.651 -8.970 -10.354 1.00 95.19 81 ARG A O 1
ATOM 627 N N . ARG A 1 82 ? 5.178 -9.839 -8.362 1.00 90.06 82 ARG A N 1
ATOM 628 C CA . ARG A 1 82 ? 6.633 -9.907 -8.625 1.00 90.06 82 ARG A CA 1
ATOM 629 C C . ARG A 1 82 ? 6.982 -10.612 -9.945 1.00 90.06 82 ARG A C 1
ATOM 631 O O . ARG A 1 82 ? 7.822 -10.129 -10.693 1.00 90.06 82 ARG A O 1
ATOM 638 N N . ALA A 1 83 ? 6.314 -11.730 -10.236 1.00 90.94 83 ALA A N 1
ATOM 639 C CA . ALA A 1 83 ? 6.522 -12.509 -11.460 1.00 90.94 83 ALA A CA 1
ATOM 640 C C . ALA A 1 83 ? 5.951 -11.844 -12.729 1.00 90.94 83 ALA A C 1
ATOM 642 O O . ALA A 1 83 ? 6.362 -12.181 -13.832 1.00 90.94 83 ALA A O 1
ATOM 643 N N . GLU A 1 84 ? 5.014 -10.904 -12.581 1.00 91.38 84 GLU A N 1
ATOM 644 C CA . GLU A 1 84 ? 4.344 -10.204 -13.681 1.00 91.38 84 GLU A CA 1
ATOM 645 C C . GLU A 1 84 ? 4.365 -8.688 -13.371 1.00 91.38 84 GLU A C 1
ATOM 647 O O . GLU A 1 84 ? 3.365 -8.161 -12.883 1.00 91.38 84 GLU A O 1
ATOM 652 N N . PRO A 1 85 ? 5.480 -7.964 -13.626 1.00 86.19 85 PRO A N 1
ATOM 653 C CA . PRO A 1 85 ? 5.708 -6.575 -13.176 1.00 86.19 85 PRO A CA 1
ATOM 654 C C . PRO A 1 85 ? 4.705 -5.523 -13.670 1.00 86.19 85 PRO A C 1
ATOM 656 O O . PRO A 1 85 ? 4.736 -4.382 -13.219 1.00 86.19 85 PRO A O 1
ATOM 659 N N . MET A 1 86 ? 3.838 -5.902 -14.608 1.00 89.62 86 MET A N 1
ATOM 660 C CA . MET A 1 86 ? 2.767 -5.074 -15.168 1.00 89.62 86 MET A CA 1
ATOM 661 C C . MET A 1 86 ? 1.389 -5.410 -14.590 1.00 89.62 86 MET A C 1
ATOM 663 O O . MET A 1 86 ? 0.417 -4.710 -14.854 1.00 89.62 86 MET A O 1
ATOM 667 N N . LYS A 1 87 ? 1.280 -6.486 -13.809 1.00 93.69 87 LYS A N 1
ATOM 668 C CA . LYS A 1 87 ? 0.016 -6.969 -13.265 1.00 93.69 87 LYS A CA 1
ATOM 669 C C . LYS A 1 87 ? -0.209 -6.414 -11.873 1.00 93.69 87 LYS A C 1
ATOM 671 O O . LYS A 1 87 ? 0.410 -6.865 -10.905 1.00 93.69 87 LYS A O 1
ATOM 676 N N . LEU A 1 88 ? -1.122 -5.456 -11.791 1.00 93.62 88 LEU A N 1
ATOM 677 C CA . LEU A 1 88 ? -1.600 -4.906 -10.532 1.00 93.62 88 LEU A CA 1
ATOM 678 C C . LEU A 1 88 ? -2.332 -5.977 -9.715 1.00 93.62 88 LEU A C 1
ATOM 680 O O . LEU A 1 88 ? -3.082 -6.795 -10.244 1.00 93.62 88 LEU A O 1
ATOM 684 N N . MET A 1 89 ? -2.093 -5.965 -8.409 1.00 94.00 89 MET A N 1
ATOM 685 C CA . MET A 1 89 ? -2.805 -6.791 -7.432 1.00 94.00 89 MET A CA 1
ATOM 686 C C . MET A 1 89 ? -4.033 -6.075 -6.864 1.00 94.00 89 MET A C 1
ATOM 688 O O . MET A 1 89 ? -4.943 -6.721 -6.359 1.00 94.00 89 MET A O 1
ATOM 692 N N . THR A 1 90 ? -4.035 -4.744 -6.909 1.00 91.44 90 THR A N 1
ATOM 693 C CA . THR A 1 90 ? -5.122 -3.856 -6.485 1.00 91.44 90 THR A CA 1
ATOM 694 C C . THR A 1 90 ? -4.948 -2.515 -7.197 1.00 91.44 90 THR A C 1
ATOM 696 O O . THR A 1 90 ? -3.837 -2.207 -7.644 1.00 91.44 90 THR A O 1
ATOM 699 N N . TYR A 1 91 ? -6.018 -1.723 -7.299 1.00 92.81 91 TYR A N 1
ATOM 700 C CA . TYR A 1 91 ? -5.947 -0.382 -7.878 1.00 92.81 91 TYR A CA 1
ATOM 701 C C . TYR A 1 91 ? -4.906 0.479 -7.147 1.00 92.81 91 TYR A C 1
ATOM 703 O O . TYR A 1 91 ? -4.816 0.404 -5.912 1.00 92.81 91 TYR A O 1
ATOM 711 N N . PRO A 1 92 ? -4.095 1.259 -7.884 1.00 94.44 92 PRO A N 1
ATOM 712 C CA . PRO A 1 92 ? -3.034 2.054 -7.294 1.00 94.44 92 PRO A CA 1
ATOM 713 C C . PRO A 1 92 ? -3.599 3.131 -6.367 1.00 94.44 92 PRO A C 1
ATOM 715 O O . PRO A 1 92 ? -4.733 3.586 -6.504 1.00 94.44 92 PRO A O 1
ATOM 718 N N . LEU A 1 93 ? -2.764 3.543 -5.421 1.00 95.56 93 LEU A N 1
ATOM 719 C CA . LEU A 1 93 ? -2.994 4.723 -4.610 1.00 95.56 93 LEU A CA 1
ATOM 720 C C . LEU A 1 93 ? -2.509 5.941 -5.401 1.00 95.56 93 LEU A C 1
ATOM 722 O O . LEU A 1 93 ? -1.307 6.079 -5.629 1.00 95.56 93 LEU A O 1
ATOM 726 N N . GLU A 1 94 ? -3.427 6.790 -5.843 1.00 94.25 94 GLU A N 1
ATOM 727 C CA . GLU A 1 94 ? -3.163 8.036 -6.566 1.00 94.25 94 GLU A CA 1
ATOM 728 C C . GLU A 1 94 ? -2.950 9.212 -5.611 1.00 94.25 94 GLU A C 1
ATOM 730 O O . GLU A 1 94 ? -3.357 9.171 -4.450 1.00 94.25 94 GLU A O 1
ATOM 735 N N . GLN A 1 95 ? -2.312 10.274 -6.112 1.00 92.44 95 GLN A N 1
ATOM 736 C CA . GLN A 1 95 ? -1.933 11.465 -5.338 1.00 92.44 95 GLN A CA 1
ATOM 737 C C . GLN A 1 95 ? -1.220 11.097 -4.030 1.00 92.44 95 GLN A C 1
ATOM 739 O O . GLN A 1 95 ? -1.469 11.667 -2.969 1.00 92.44 95 GLN A O 1
ATOM 744 N N . VAL A 1 96 ? -0.370 10.073 -4.111 1.00 94.69 96 VAL A N 1
ATOM 745 C CA . VAL A 1 96 ? 0.193 9.425 -2.935 1.00 94.69 96 VAL A CA 1
ATOM 746 C C . VAL A 1 96 ? 1.287 10.267 -2.291 1.00 94.69 96 VAL A C 1
ATOM 748 O O . VAL A 1 96 ? 2.193 10.774 -2.954 1.00 94.69 96 VAL A O 1
ATOM 751 N N . GLU A 1 97 ? 1.240 10.328 -0.969 1.00 93.69 97 GLU A N 1
ATOM 752 C CA . GLU A 1 97 ? 2.268 10.908 -0.120 1.00 93.69 97 GLU A CA 1
ATOM 753 C C . GLU A 1 97 ? 2.650 9.938 1.004 1.00 93.69 97 GLU A C 1
ATOM 755 O O . GLU A 1 97 ? 1.853 9.103 1.454 1.00 93.69 97 GLU A O 1
ATOM 760 N N . VAL A 1 98 ? 3.884 10.063 1.494 1.00 95.19 98 VAL A N 1
ATOM 761 C CA . VAL A 1 98 ? 4.284 9.417 2.746 1.00 95.19 98 VAL A CA 1
ATOM 762 C C . VAL A 1 98 ? 3.713 10.248 3.888 1.00 95.19 98 VAL A C 1
ATOM 764 O O . VAL A 1 98 ? 4.160 11.357 4.153 1.00 95.19 98 VAL A O 1
ATOM 767 N N . TRP A 1 99 ? 2.728 9.707 4.596 1.00 93.44 99 TRP A N 1
ATOM 768 C CA . TRP A 1 99 ? 2.123 10.391 5.737 1.00 93.44 99 TRP A CA 1
ATOM 769 C C . TRP A 1 99 ? 2.957 10.221 7.011 1.00 93.44 99 TRP A C 1
ATOM 771 O O . TRP A 1 99 ? 3.086 11.135 7.826 1.00 93.44 99 TRP A O 1
ATOM 781 N N . LYS A 1 100 ? 3.535 9.031 7.203 1.00 91.88 100 LYS A N 1
ATOM 782 C CA . LYS A 1 100 ? 4.414 8.730 8.337 1.00 91.88 100 LYS A CA 1
ATOM 783 C C . LYS A 1 100 ? 5.405 7.640 7.964 1.00 91.88 100 LYS A C 1
ATOM 785 O O . LYS A 1 100 ? 5.039 6.682 7.293 1.00 91.88 100 LYS A O 1
ATOM 790 N N . LYS A 1 101 ? 6.626 7.731 8.482 1.00 91.94 101 LYS A N 1
ATOM 791 C CA . LYS A 1 101 ? 7.659 6.698 8.357 1.00 91.94 101 LYS A CA 1
ATOM 792 C C . LYS A 1 101 ? 8.223 6.380 9.736 1.00 91.94 101 LYS A C 1
ATOM 794 O O . LYS A 1 101 ? 8.447 7.288 10.532 1.00 91.94 101 LYS A O 1
ATOM 799 N N . ARG A 1 102 ? 8.379 5.096 10.040 1.00 89.62 102 ARG A N 1
ATOM 800 C CA . ARG A 1 102 ? 9.000 4.589 11.268 1.00 89.62 102 ARG A CA 1
ATOM 801 C C . ARG A 1 102 ? 10.467 4.251 11.011 1.00 89.62 102 ARG A C 1
ATOM 803 O O . ARG A 1 102 ? 10.865 4.040 9.867 1.00 89.62 102 ARG A O 1
ATOM 810 N N . GLU A 1 103 ? 11.250 4.165 12.082 1.00 86.50 103 GLU A N 1
ATOM 811 C CA . GLU A 1 103 ? 12.674 3.797 12.027 1.00 86.50 103 GLU A CA 1
ATOM 812 C C . GLU A 1 103 ? 12.899 2.394 11.441 1.00 86.50 103 GLU A C 1
ATOM 814 O O . GLU A 1 103 ? 13.867 2.172 10.722 1.00 86.50 103 GLU A O 1
ATOM 819 N N . ASP A 1 104 ? 11.959 1.469 11.663 1.00 86.12 104 ASP A N 1
ATOM 820 C CA . ASP A 1 104 ? 11.977 0.109 11.103 1.00 86.12 104 ASP A CA 1
ATOM 821 C C . ASP A 1 104 ? 11.669 0.051 9.589 1.00 86.12 104 ASP A C 1
ATOM 823 O O . ASP A 1 104 ? 11.616 -1.029 8.994 1.00 86.12 104 ASP A O 1
ATOM 827 N N . GLY A 1 105 ? 11.455 1.208 8.954 1.00 89.19 105 GLY A N 1
ATOM 828 C CA . GLY A 1 105 ? 11.120 1.344 7.540 1.00 89.19 105 GLY A CA 1
ATOM 829 C C . GLY A 1 105 ? 9.636 1.164 7.221 1.00 89.19 105 GLY A C 1
ATOM 830 O O . GLY A 1 105 ? 9.256 1.323 6.061 1.00 89.19 105 GLY A O 1
ATOM 831 N N . THR A 1 106 ? 8.788 0.872 8.212 1.00 94.88 106 THR A N 1
ATOM 832 C CA . THR A 1 106 ? 7.335 0.817 8.021 1.00 94.88 106 THR A CA 1
ATOM 833 C C . THR A 1 106 ? 6.800 2.210 7.726 1.00 94.88 106 THR A C 1
ATOM 835 O O . THR A 1 106 ? 7.127 3.180 8.414 1.00 94.88 106 THR A O 1
ATOM 838 N N . MET A 1 107 ? 5.937 2.315 6.725 1.00 95.75 107 MET A N 1
ATOM 839 C CA . MET A 1 107 ? 5.391 3.585 6.262 1.00 95.75 107 MET A CA 1
ATOM 840 C C . MET A 1 107 ? 3.868 3.558 6.201 1.00 95.75 107 MET A C 1
ATOM 842 O O . MET A 1 107 ? 3.252 2.516 5.979 1.00 95.75 107 MET A O 1
ATOM 846 N N . LEU A 1 108 ? 3.273 4.728 6.410 1.00 96.38 108 LEU A N 1
ATOM 847 C CA . LEU A 1 108 ? 1.887 5.018 6.086 1.00 96.38 108 LEU A CA 1
ATOM 848 C C . LEU A 1 108 ? 1.880 5.827 4.804 1.00 96.38 108 LEU A C 1
ATOM 850 O O . LEU A 1 108 ? 2.398 6.942 4.787 1.00 96.38 108 LEU A O 1
ATOM 854 N N . LEU A 1 109 ? 1.295 5.261 3.760 1.00 97.19 109 LEU A N 1
ATOM 855 C CA . LEU A 1 109 ? 1.033 5.971 2.519 1.00 97.19 109 LEU A CA 1
ATOM 856 C C . LEU A 1 109 ? -0.412 6.440 2.533 1.00 97.19 109 LEU A C 1
ATOM 858 O O . LEU A 1 109 ? -1.298 5.683 2.937 1.00 97.19 109 LEU A O 1
ATOM 862 N N . ARG A 1 110 ? -0.649 7.676 2.112 1.00 95.81 110 ARG A N 1
ATOM 863 C CA . ARG A 1 110 ? -1.985 8.258 2.003 1.00 95.81 110 ARG A CA 1
ATOM 864 C C . ARG A 1 110 ? -2.186 8.768 0.588 1.00 95.81 110 ARG A C 1
ATOM 866 O O . ARG A 1 110 ? -1.258 9.312 0.010 1.00 95.81 110 ARG A O 1
ATOM 873 N N . GLY A 1 111 ? -3.386 8.593 0.059 1.00 95.19 111 GLY A N 1
ATOM 874 C CA . GLY A 1 111 ? -3.771 9.100 -1.251 1.00 95.19 111 GLY A CA 1
ATOM 875 C C . GLY A 1 111 ? -5.244 8.830 -1.511 1.00 95.19 111 GLY A C 1
ATOM 876 O O . GLY A 1 111 ? -6.042 8.752 -0.573 1.00 95.19 111 GLY A O 1
ATOM 877 N N . GLU A 1 112 ? -5.591 8.638 -2.773 1.00 95.25 112 GLU A N 1
ATOM 878 C CA . GLU A 1 112 ? -6.928 8.275 -3.230 1.00 95.25 112 GLU A CA 1
ATOM 879 C C . GLU A 1 112 ? -6.894 6.940 -3.974 1.00 95.25 112 GLU A C 1
ATOM 881 O O . GLU A 1 112 ? -5.931 6.635 -4.670 1.00 95.25 112 GLU A O 1
ATOM 886 N N . GLN A 1 113 ? -7.933 6.127 -3.822 1.00 94.81 113 GLN A N 1
ATOM 887 C CA . GLN A 1 113 ? -8.039 4.841 -4.503 1.00 94.81 113 GLN A CA 1
ATOM 888 C C . GLN A 1 113 ? -9.400 4.736 -5.188 1.00 94.81 113 GLN A C 1
ATOM 890 O O . GLN A 1 113 ? -10.422 5.093 -4.596 1.00 94.81 113 GLN A O 1
ATOM 895 N N . TRP A 1 114 ? -9.386 4.260 -6.430 1.00 92.31 114 TRP A N 1
ATOM 896 C CA . TRP A 1 114 ? -10.580 3.896 -7.187 1.00 92.31 114 TRP A CA 1
ATOM 897 C C . TRP A 1 114 ? -11.084 2.508 -6.779 1.00 92.31 114 TRP A C 1
ATOM 899 O O . TRP A 1 114 ? -10.303 1.651 -6.352 1.00 92.31 114 TRP A O 1
ATOM 909 N N . ASP A 1 115 ? -12.386 2.278 -6.913 1.00 89.19 115 ASP A N 1
ATOM 910 C CA . ASP A 1 115 ? -12.927 0.924 -6.932 1.00 89.19 115 ASP A CA 1
ATOM 911 C C . ASP A 1 115 ? -12.521 0.169 -8.203 1.00 89.19 115 ASP A C 1
ATOM 913 O O . ASP A 1 115 ? -12.017 0.738 -9.168 1.00 89.19 115 ASP A O 1
ATOM 917 N N . GLU A 1 116 ? -12.770 -1.142 -8.205 1.00 84.06 116 GLU A N 1
ATOM 918 C CA . GLU A 1 116 ? -12.382 -2.015 -9.317 1.00 84.06 116 GLU A CA 1
ATOM 919 C C . GLU A 1 116 ? -13.054 -1.667 -10.651 1.00 84.06 116 GLU A C 1
ATOM 921 O O . GLU A 1 116 ? -12.570 -2.072 -11.704 1.00 84.06 116 GLU A O 1
ATOM 926 N N . GLY A 1 117 ? -14.177 -0.949 -10.602 1.00 86.62 117 GLY A N 1
ATOM 927 C CA . GLY A 1 117 ? -14.909 -0.494 -11.778 1.00 86.62 117 GLY A CA 1
ATOM 928 C C . GLY A 1 117 ? -14.631 0.954 -12.180 1.00 86.62 117 GLY A C 1
ATOM 929 O O . GLY A 1 117 ? -15.263 1.423 -13.121 1.00 86.62 117 GLY A O 1
ATOM 930 N N . GLU A 1 118 ? -13.740 1.664 -11.478 1.00 86.81 118 GLU A N 1
ATOM 931 C CA . GLU A 1 118 ? -13.440 3.089 -11.704 1.00 86.81 118 GLU A CA 1
ATOM 932 C C . GLU A 1 118 ? -14.679 4.009 -11.627 1.00 86.81 118 GLU A C 1
ATOM 934 O O . GLU A 1 118 ? -14.732 5.084 -12.225 1.00 86.81 118 GLU A O 1
ATOM 939 N N . PHE A 1 119 ? -15.696 3.610 -10.862 1.00 88.50 119 PHE A N 1
ATOM 940 C CA . PHE A 1 119 ? -16.925 4.375 -10.656 1.00 88.50 119 PHE A CA 1
ATOM 941 C C . PHE A 1 119 ? -16.822 5.344 -9.488 1.00 88.50 119 PHE A C 1
ATOM 943 O O . PHE A 1 119 ? -17.515 6.362 -9.450 1.00 88.50 119 PHE A O 1
ATOM 950 N N . SER A 1 120 ? -16.032 5.001 -8.476 1.00 90.81 120 SER A N 1
ATOM 951 C CA . SER A 1 120 ? -15.959 5.756 -7.233 1.00 90.81 120 SER A CA 1
ATOM 952 C C . SER A 1 120 ? -14.540 5.814 -6.718 1.00 90.81 120 SER A C 1
ATOM 954 O O . SER A 1 120 ? -13.812 4.827 -6.715 1.00 90.81 120 SER A O 1
ATOM 956 N N . ARG A 1 121 ? -14.174 6.992 -6.221 1.00 93.06 121 ARG A N 1
ATOM 957 C CA . ARG A 1 121 ? -12.862 7.267 -5.653 1.00 93.06 121 ARG A CA 1
ATOM 958 C C . ARG A 1 121 ? -13.010 7.753 -4.224 1.00 93.06 121 ARG A C 1
ATOM 960 O O . ARG A 1 121 ? -13.885 8.568 -3.930 1.00 93.06 121 ARG A O 1
ATOM 967 N N . TRP A 1 122 ? -12.140 7.284 -3.339 1.00 94.62 122 TRP A N 1
ATOM 968 C CA . TRP A 1 122 ? -12.131 7.707 -1.940 1.00 94.62 122 TRP A CA 1
ATOM 969 C C . TRP A 1 122 ? -10.712 7.867 -1.392 1.00 94.62 122 TRP A C 1
ATOM 971 O O . TRP A 1 122 ? -9.776 7.258 -1.914 1.00 94.62 122 TRP A O 1
ATOM 981 N N . PRO A 1 123 ? -10.534 8.637 -0.302 1.00 95.25 123 PRO A N 1
ATOM 982 C CA . PRO A 1 123 ? -9.273 8.669 0.425 1.00 95.25 123 PRO A CA 1
ATOM 983 C C . PRO A 1 123 ? -8.904 7.276 0.929 1.00 95.25 123 PRO A C 1
ATOM 985 O O . PRO A 1 123 ? -9.735 6.601 1.520 1.00 95.25 123 PRO A O 1
ATOM 988 N N . GLN A 1 124 ? -7.660 6.851 0.765 1.00 96.62 124 GLN A N 1
ATOM 989 C CA . GLN A 1 124 ? -7.181 5.557 1.237 1.00 96.62 124 GLN A CA 1
ATOM 990 C C . GLN A 1 124 ? -5.842 5.723 1.958 1.00 96.62 124 GLN A C 1
ATOM 992 O O . GLN A 1 124 ? -5.043 6.608 1.647 1.00 96.62 124 GLN A O 1
ATOM 997 N N . THR A 1 125 ? -5.607 4.850 2.937 1.00 97.06 125 THR A N 1
ATOM 998 C CA . THR A 1 125 ? -4.352 4.804 3.687 1.00 97.06 125 THR A CA 1
ATOM 999 C C . THR A 1 125 ? -3.834 3.377 3.721 1.00 97.06 125 THR A C 1
ATOM 1001 O O . THR A 1 125 ? -4.562 2.454 4.092 1.00 97.06 125 THR A O 1
ATOM 1004 N N . TRP A 1 126 ? -2.571 3.189 3.360 1.00 97.75 126 TRP A N 1
ATOM 1005 C CA . TRP A 1 126 ? -1.897 1.896 3.365 1.00 97.75 126 TRP A CA 1
ATOM 1006 C C . TRP A 1 126 ? -0.817 1.860 4.441 1.00 97.75 126 TRP A C 1
ATOM 1008 O O . TRP A 1 126 ? 0.023 2.756 4.510 1.00 97.75 126 TRP A O 1
ATOM 1018 N N . ILE A 1 127 ? -0.790 0.799 5.248 1.00 97.56 127 ILE A N 1
ATOM 1019 C CA . ILE A 1 127 ? 0.407 0.425 6.010 1.00 97.56 127 ILE A CA 1
ATOM 1020 C C . ILE A 1 127 ? 1.282 -0.415 5.092 1.00 97.56 127 ILE A C 1
ATOM 1022 O O . ILE A 1 127 ? 0.828 -1.462 4.641 1.00 97.56 127 ILE A O 1
ATOM 1026 N N . CYS A 1 128 ? 2.527 -0.008 4.869 1.00 97.69 128 CYS A N 1
ATOM 1027 C CA . CYS A 1 128 ? 3.501 -0.791 4.113 1.00 97.69 128 CYS A CA 1
ATOM 1028 C C . CYS A 1 128 ? 4.678 -1.156 5.021 1.00 97.69 128 CYS A C 1
ATOM 1030 O O . CYS A 1 128 ? 5.321 -0.269 5.583 1.00 97.69 128 CYS A O 1
ATOM 1032 N N . GLY A 1 129 ? 4.967 -2.448 5.172 1.00 96.81 129 GLY A N 1
ATOM 1033 C CA . GLY A 1 129 ? 6.060 -2.950 6.009 1.00 96.81 129 GLY A CA 1
ATOM 1034 C C . GLY A 1 129 ? 6.836 -4.081 5.337 1.00 96.81 129 GLY A C 1
ATOM 1035 O O . GLY A 1 129 ? 6.322 -4.761 4.455 1.00 96.81 129 GLY A O 1
ATOM 1036 N N . ARG A 1 130 ? 8.082 -4.316 5.763 1.00 95.56 130 ARG A N 1
ATOM 1037 C CA . ARG A 1 130 ? 8.947 -5.367 5.182 1.00 95.56 130 ARG A CA 1
ATOM 1038 C C . ARG A 1 130 ? 8.577 -6.791 5.605 1.00 95.56 130 ARG A C 1
ATOM 1040 O O . ARG A 1 130 ? 9.041 -7.753 5.006 1.00 95.56 130 ARG A O 1
ATOM 1047 N N . ASN A 1 131 ? 7.772 -6.940 6.652 1.00 95.12 131 ASN A N 1
ATOM 1048 C CA . ASN A 1 131 ? 7.284 -8.229 7.132 1.00 95.12 131 ASN A CA 1
ATOM 1049 C C . ASN A 1 131 ? 5.907 -8.067 7.810 1.00 95.12 131 ASN A C 1
ATOM 1051 O O . ASN A 1 131 ? 5.554 -6.951 8.211 1.00 95.12 131 ASN A O 1
ATOM 1055 N N . PRO A 1 132 ? 5.132 -9.156 7.982 1.00 94.94 132 PRO A N 1
ATOM 1056 C C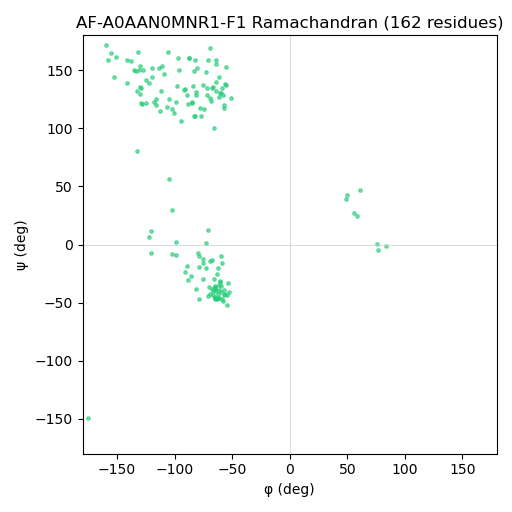A . PRO A 1 132 ? 3.807 -9.093 8.603 1.00 94.94 132 PRO A CA 1
ATOM 1057 C C . PRO A 1 132 ? 3.830 -8.559 10.041 1.00 94.94 132 PRO A C 1
ATOM 1059 O O . PRO A 1 132 ? 2.926 -7.830 10.446 1.00 94.94 132 PRO A O 1
ATOM 1062 N N . SER A 1 133 ? 4.874 -8.877 10.811 1.00 94.31 133 SER A N 1
ATOM 1063 C CA . SER A 1 133 ? 5.012 -8.443 12.206 1.00 94.31 133 SER A CA 1
ATOM 1064 C C . SER A 1 133 ? 5.148 -6.925 12.333 1.00 94.31 133 SER A C 1
ATOM 1066 O O . SER A 1 133 ? 4.570 -6.341 13.250 1.00 94.31 133 SER A O 1
ATOM 1068 N N . ALA A 1 134 ? 5.852 -6.280 11.399 1.00 94.62 134 ALA A N 1
ATOM 1069 C CA . ALA A 1 134 ? 5.994 -4.829 11.324 1.00 94.62 134 ALA A CA 1
ATOM 1070 C C . ALA A 1 134 ? 4.650 -4.155 11.004 1.00 94.62 134 ALA A C 1
ATOM 1072 O O . ALA A 1 134 ? 4.250 -3.208 11.683 1.00 94.62 134 ALA A O 1
ATOM 1073 N N . VAL A 1 135 ? 3.886 -4.710 10.054 1.00 96.12 135 VAL A N 1
ATOM 1074 C CA . VAL A 1 135 ? 2.522 -4.244 9.741 1.00 96.12 135 VAL A CA 1
ATOM 1075 C C . VAL A 1 135 ? 1.604 -4.389 10.957 1.00 96.12 135 VAL A C 1
ATOM 1077 O O . VAL A 1 135 ? 0.911 -3.443 11.330 1.00 96.12 135 VAL A O 1
ATOM 1080 N N . ALA A 1 136 ? 1.642 -5.536 11.637 1.00 95.00 136 ALA A N 1
ATOM 1081 C CA . A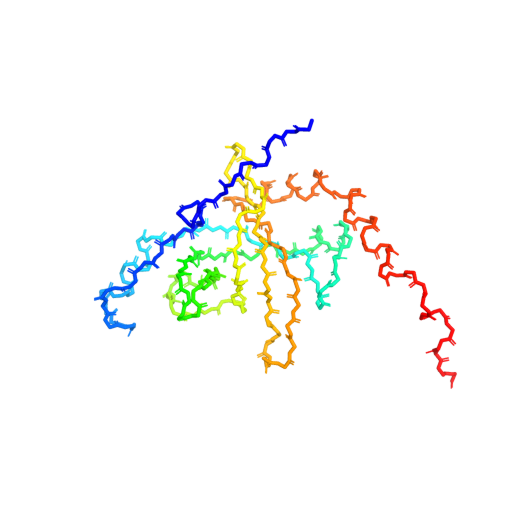LA A 1 136 ? 0.845 -5.779 12.835 1.00 95.00 136 ALA A CA 1
ATOM 1082 C C . ALA A 1 136 ? 1.237 -4.849 13.998 1.00 95.00 136 ALA A C 1
ATOM 1084 O O . ALA A 1 136 ? 0.370 -4.337 14.706 1.00 95.00 136 ALA A O 1
ATOM 1085 N N . ALA A 1 137 ? 2.532 -4.590 14.198 1.00 94.19 137 ALA A N 1
ATOM 1086 C CA . ALA A 1 137 ? 3.012 -3.627 15.188 1.00 94.19 137 ALA A CA 1
ATOM 1087 C C . ALA A 1 137 ? 2.581 -2.193 14.845 1.00 94.19 137 ALA A C 1
ATOM 1089 O O . ALA A 1 137 ? 2.243 -1.410 15.739 1.00 94.19 137 ALA A O 1
ATOM 1090 N N . ALA A 1 138 ? 2.549 -1.849 13.555 1.00 94.75 138 ALA A N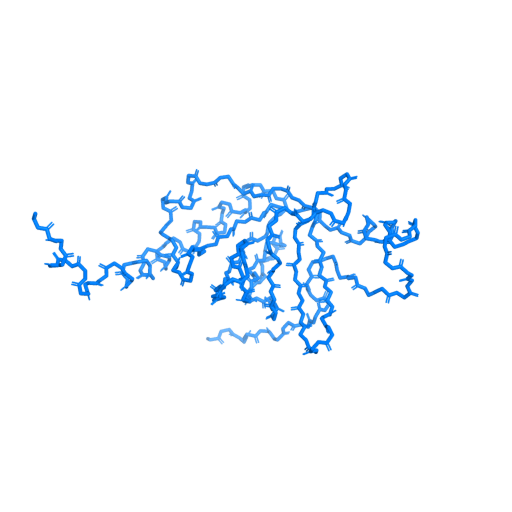 1
ATOM 1091 C CA . ALA A 1 138 ? 2.030 -0.572 13.101 1.00 94.75 138 ALA A CA 1
ATOM 1092 C C . ALA A 1 138 ? 0.540 -0.414 13.379 1.00 94.75 138 ALA A C 1
ATOM 1094 O O . ALA A 1 138 ? 0.160 0.588 13.987 1.00 94.75 138 ALA A O 1
ATOM 1095 N N . LEU A 1 139 ? -0.250 -1.436 13.046 1.00 95.44 139 LEU A N 1
ATOM 1096 C CA . LEU A 1 139 ? -1.681 -1.501 13.319 1.00 95.44 139 LEU A CA 1
ATOM 1097 C C . LEU A 1 139 ? -1.982 -1.372 14.821 1.00 95.44 139 LEU A C 1
ATOM 1099 O O . LEU A 1 139 ? -2.791 -0.533 15.214 1.00 95.44 139 LEU A O 1
ATOM 1103 N N . ARG A 1 140 ? -1.279 -2.129 15.678 1.00 94.44 140 ARG A N 1
ATOM 1104 C CA . ARG A 1 140 ? -1.444 -2.044 17.143 1.00 94.44 140 ARG A CA 1
ATOM 1105 C C . ARG A 1 140 ? -1.198 -0.636 17.678 1.00 94.44 140 ARG A C 1
ATOM 1107 O O . ARG A 1 140 ? -1.928 -0.188 18.552 1.00 94.44 140 ARG A O 1
ATOM 1114 N N . GLY A 1 141 ? -0.206 0.073 17.139 1.00 92.25 141 GLY A N 1
ATOM 1115 C CA . GLY A 1 141 ? 0.110 1.441 17.561 1.00 92.25 141 GLY A CA 1
ATOM 1116 C C . GLY A 1 141 ? -0.963 2.483 17.215 1.00 92.25 141 GLY A C 1
ATOM 1117 O O . GLY A 1 141 ? -0.898 3.597 17.724 1.00 92.25 141 GLY A O 1
ATOM 1118 N N . MET A 1 142 ? -1.934 2.149 16.361 1.00 93.94 142 MET A N 1
ATOM 1119 C CA . MET A 1 142 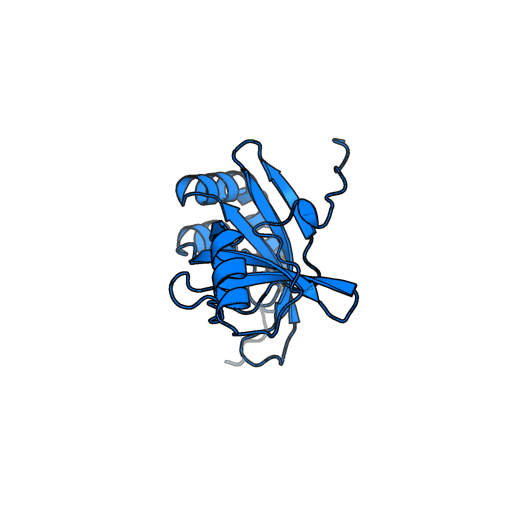? -3.012 3.054 15.943 1.00 93.94 142 MET A CA 1
ATOM 1120 C C . MET A 1 142 ? -4.418 2.521 16.238 1.00 93.94 142 MET A C 1
ATOM 1122 O O . MET A 1 142 ? -5.393 3.165 15.856 1.00 93.94 142 MET A O 1
ATOM 1126 N N . SER A 1 143 ? -4.543 1.391 16.938 1.00 94.12 143 SER A N 1
ATOM 1127 C CA . SER A 1 143 ? -5.823 0.708 17.174 1.00 94.12 143 SER A CA 1
ATOM 1128 C C . SER A 1 143 ? -6.880 1.626 17.792 1.00 94.12 143 SER A C 1
ATOM 1130 O O . SER A 1 143 ? -7.945 1.819 17.217 1.00 94.12 143 SER A O 1
ATOM 1132 N N . ALA A 1 144 ? -6.543 2.307 18.889 1.00 94.56 144 ALA A N 1
ATOM 1133 C CA . ALA A 1 144 ? -7.453 3.226 19.574 1.00 94.56 144 ALA A CA 1
ATOM 1134 C C . ALA A 1 144 ? -7.869 4.434 18.714 1.00 94.56 144 ALA A C 1
ATOM 1136 O O . ALA A 1 144 ? -8.909 5.051 18.950 1.00 94.56 144 ALA A O 1
ATOM 1137 N N . TRP A 1 145 ? -7.052 4.836 17.739 1.00 94.94 145 TRP A N 1
ATOM 1138 C CA . TRP A 1 145 ? -7.437 5.875 16.787 1.00 94.94 145 TRP A CA 1
ATOM 1139 C C . TRP A 1 145 ? -8.368 5.312 15.706 1.00 94.94 145 TRP A C 1
ATOM 1141 O O . TRP A 1 145 ? -9.433 5.885 15.494 1.00 94.94 145 TRP A O 1
ATOM 1151 N N . LEU A 1 146 ? -8.037 4.158 15.117 1.00 94.88 146 LEU A N 1
ATOM 1152 C CA . LEU A 1 146 ? -8.876 3.474 14.124 1.00 94.88 146 LEU A CA 1
ATOM 1153 C C . LEU A 1 146 ? -10.270 3.154 14.665 1.00 94.88 146 LEU A C 1
ATOM 1155 O O . LEU A 1 146 ? -11.264 3.404 13.992 1.00 94.88 146 LEU A O 1
ATOM 1159 N N . ASP A 1 147 ? -10.357 2.663 15.900 1.00 93.62 147 ASP A N 1
ATOM 1160 C CA . ASP A 1 147 ? -11.635 2.339 16.533 1.00 93.62 147 ASP A CA 1
ATOM 1161 C C . ASP A 1 147 ? -12.492 3.599 16.740 1.00 93.62 147 ASP A C 1
ATOM 1163 O O . ASP A 1 147 ? -13.710 3.567 16.550 1.00 93.62 147 ASP A O 1
ATOM 1167 N N . ARG A 1 148 ? -11.860 4.741 17.054 1.00 93.44 148 ARG A N 1
ATOM 1168 C CA . ARG A 1 148 ? -12.545 6.039 17.142 1.00 93.44 148 ARG A CA 1
ATOM 1169 C C . ARG A 1 148 ? -13.007 6.544 15.779 1.00 93.44 148 ARG A C 1
ATOM 1171 O O . ARG A 1 148 ? -14.126 7.042 15.696 1.00 93.44 148 ARG A O 1
ATOM 1178 N N . GLU A 1 149 ? -12.190 6.433 14.733 1.00 92.94 149 GLU A N 1
ATOM 1179 C CA . GLU A 1 149 ? -12.588 6.825 13.373 1.00 92.94 149 GLU A CA 1
ATOM 1180 C C . GLU A 1 149 ? -13.729 5.947 12.848 1.00 92.94 149 GLU A C 1
ATOM 1182 O O . GLU A 1 149 ? -14.745 6.467 12.388 1.00 92.94 149 GLU A O 1
ATOM 1187 N N . TYR A 1 150 ? -13.631 4.627 13.014 1.00 91.75 150 TYR A N 1
ATOM 1188 C CA . TYR A 1 150 ? -14.688 3.691 12.629 1.00 91.75 150 TYR A CA 1
ATOM 1189 C C . TYR A 1 150 ? -16.003 3.974 13.367 1.00 91.75 150 TYR A C 1
ATOM 1191 O O . TYR A 1 150 ? -17.080 3.974 12.765 1.00 91.75 150 TYR A O 1
ATOM 1199 N N . ALA A 1 151 ? -15.932 4.289 14.666 1.00 90.62 151 ALA A N 1
ATOM 1200 C CA . ALA A 1 151 ? -17.107 4.653 15.449 1.00 90.62 151 ALA A CA 1
ATOM 1201 C C . ALA A 1 151 ? -17.815 5.907 14.912 1.00 90.62 151 ALA A C 1
ATOM 1203 O O . ALA A 1 151 ? -19.036 5.981 15.018 1.00 90.62 151 ALA A O 1
ATOM 1204 N N . LYS A 1 152 ? -17.103 6.874 14.310 1.00 88.75 152 LYS A N 1
ATOM 1205 C CA . LYS A 1 152 ? -17.735 8.059 13.694 1.00 88.75 152 LYS A CA 1
ATOM 1206 C C . LYS A 1 152 ? -18.602 7.685 12.496 1.00 88.75 152 LYS A C 1
ATOM 1208 O O . LYS A 1 152 ? -19.676 8.250 12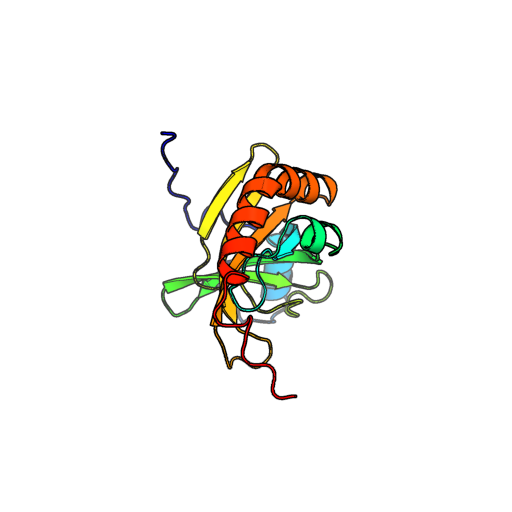.349 1.00 88.75 152 LYS A O 1
ATOM 1213 N N . VAL A 1 153 ? -18.167 6.723 11.684 1.00 82.88 153 VAL A N 1
ATOM 1214 C CA . VAL A 1 153 ? -18.916 6.264 10.500 1.00 82.88 153 VAL A CA 1
ATOM 1215 C C . VAL A 1 153 ? -20.105 5.385 10.897 1.00 82.88 153 VAL A C 1
ATOM 1217 O O . VAL A 1 153 ? -21.133 5.377 10.229 1.00 82.88 153 VAL A O 1
ATOM 1220 N N . LYS A 1 154 ? -19.998 4.659 12.017 1.00 76.69 154 LYS A N 1
ATOM 1221 C CA . LYS A 1 154 ? -21.116 3.900 12.598 1.00 76.69 154 LYS A CA 1
ATOM 1222 C C . LYS A 1 154 ? -22.101 4.754 13.398 1.00 76.69 154 LYS A C 1
ATOM 1224 O O . LYS A 1 154 ? -23.142 4.227 13.795 1.00 76.69 154 LYS A O 1
ATOM 1229 N N . ARG A 1 155 ? -21.817 6.041 13.643 1.00 64.38 155 ARG A N 1
ATOM 1230 C CA . ARG A 1 155 ? -22.808 6.939 14.253 1.00 64.38 155 ARG A CA 1
ATOM 1231 C C . ARG A 1 155 ? -23.975 7.141 13.267 1.00 64.38 155 ARG A C 1
ATOM 1233 O O . ARG A 1 155 ? -23.720 7.309 12.077 1.00 64.38 155 ARG A O 1
ATOM 1240 N N . PRO A 1 156 ? -25.238 7.078 13.730 1.00 58.53 156 PRO A N 1
ATOM 1241 C CA . PRO A 1 156 ? -26.423 7.156 12.868 1.00 58.53 156 PRO A CA 1
ATOM 1242 C C . PRO A 1 156 ? -26.451 8.417 11.982 1.00 58.53 156 PRO A C 1
ATOM 1244 O O . PRO A 1 156 ? -25.872 9.435 12.363 1.00 58.53 156 PRO A O 1
ATOM 1247 N N . PRO A 1 157 ? -27.125 8.344 10.815 1.00 54.81 157 PRO A N 1
ATOM 1248 C CA . PRO A 1 157 ? -28.590 8.199 10.781 1.00 54.81 157 PRO A CA 1
ATOM 1249 C C . PRO A 1 157 ? -29.110 6.768 10.551 1.00 54.81 157 PRO A C 1
ATOM 1251 O O . PRO A 1 157 ? -30.286 6.501 10.766 1.00 54.81 157 PRO A O 1
ATOM 1254 N N . TYR A 1 158 ? -28.245 5.810 10.216 1.00 50.81 158 TYR A N 1
ATOM 1255 C CA . TYR A 1 158 ? -28.624 4.457 9.768 1.00 50.81 158 TYR A CA 1
ATOM 1256 C C . TYR A 1 158 ? -29.209 3.503 10.832 1.00 50.81 158 TYR A C 1
ATOM 1258 O O . TYR A 1 158 ? -29.311 2.301 10.587 1.00 50.81 158 TYR A O 1
ATOM 1266 N N . ALA A 1 159 ? -29.579 3.996 12.017 1.00 49.69 159 ALA A N 1
ATOM 1267 C CA . ALA A 1 159 ? -30.213 3.174 13.050 1.00 49.69 159 ALA A CA 1
ATOM 1268 C C . ALA A 1 159 ? -31.714 2.928 12.792 1.00 49.69 159 ALA A C 1
ATOM 1270 O O . ALA A 1 159 ? -32.247 1.965 13.334 1.00 49.69 159 ALA A O 1
ATOM 1271 N N . ASN A 1 160 ? -32.374 3.745 11.956 1.00 47.88 160 ASN A N 1
ATOM 1272 C CA . ASN A 1 160 ? -33.839 3.719 11.817 1.00 47.88 160 ASN A CA 1
ATOM 1273 C C . ASN A 1 160 ? -34.393 3.412 10.412 1.00 47.88 160 ASN A C 1
ATOM 1275 O O . ASN A 1 160 ? -35.588 3.160 10.312 1.00 47.88 160 ASN A O 1
ATOM 1279 N N . ASP A 1 161 ? -33.574 3.323 9.361 1.00 48.97 161 ASP A N 1
ATOM 1280 C CA . ASP A 1 161 ? -34.065 3.068 7.992 1.00 48.97 161 ASP A CA 1
ATOM 1281 C C . ASP A 1 161 ? -33.796 1.631 7.528 1.00 48.97 161 ASP A C 1
ATOM 1283 O O . ASP A 1 161 ? -33.156 1.381 6.506 1.00 48.97 161 ASP A O 1
ATOM 1287 N N . ARG A 1 162 ? -34.286 0.647 8.286 1.00 47.09 162 ARG A N 1
ATOM 1288 C CA . ARG A 1 162 ? -34.552 -0.677 7.708 1.00 47.09 162 ARG A CA 1
ATOM 1289 C C . ARG A 1 162 ? -36.051 -0.767 7.433 1.00 47.09 162 ARG A C 1
ATOM 1291 O O . ARG A 1 162 ? -36.808 -0.775 8.407 1.00 47.09 162 ARG A O 1
ATOM 1298 N N . PRO A 1 163 ? -36.505 -0.839 6.168 1.00 54.78 163 PRO A N 1
ATOM 1299 C CA . PRO A 1 163 ? -37.875 -1.249 5.906 1.00 54.78 163 PRO A CA 1
ATOM 1300 C C . PRO A 1 163 ? -38.065 -2.661 6.476 1.00 54.78 163 PRO A C 1
ATOM 1302 O O . PRO A 1 163 ? -37.201 -3.526 6.306 1.00 54.78 163 PRO A O 1
ATOM 1305 N N . ARG A 1 164 ? -39.145 -2.828 7.244 1.00 49.47 164 ARG A N 1
ATOM 1306 C CA . ARG A 1 164 ? -39.604 -4.125 7.752 1.00 49.47 164 ARG A CA 1
ATOM 1307 C C . ARG A 1 164 ? -40.099 -5.004 6.615 1.00 49.47 164 ARG A C 1
ATOM 1309 O O . ARG A 1 164 ? -40.687 -4.435 5.670 1.00 49.47 164 ARG A O 1
#

Mean predicted aligned error: 6.31 Å

Sequence (164 aa):
MEAVRKFEPEDLPGWYMSAVSPGSCFDLEARQRVGVDLYVLQLQFCGAYLCSPFLAGRAPILGMVISSTTPFNGNQTGIYRRAEPMKLMTYPLEQVEVWKKREDGTMLLRGEQWDEGEFSRWPQTWICGRNPSAVAAALRGMSAWLDREYAKVKRPPYANDRPR

Radius of gyration: 17.21 Å; Cα contacts (8 Å, |Δi|>4): 305; chains: 1; bounding box: 55×32×44 Å

Foldseek 3Di:
DPPQDFDDLVLFALEDDDPDDPPPPVNLVSSLVSWDWWFKFKQDDLQAGAALVVSVPDGTDTFGWHKYADPVRAIKIFGAHSVGSPHTPFFIFISWDFRDADPQRWTKIWHKGADPVNPDIYIIIMTIHPDPVSSNVVSVVCNVVSNVRNVVVVPDPPPPPDDD